Protein AF-A0A9E3DIM3-F1 (afdb_monomer)

Structure (mmCIF, N/CA/C/O backbone):
data_AF-A0A9E3DIM3-F1
#
_entry.id   AF-A0A9E3DIM3-F1
#
loop_
_atom_site.group_PDB
_atom_site.id
_atom_site.type_symbol
_atom_site.label_atom_id
_atom_site.label_alt_id
_atom_site.label_comp_id
_atom_site.label_asym_id
_atom_site.label_entity_id
_atom_site.label_seq_id
_atom_site.pdbx_PDB_ins_code
_atom_site.Cartn_x
_atom_site.Cartn_y
_atom_site.Cartn_z
_atom_site.occupancy
_atom_site.B_iso_or_equiv
_atom_site.auth_seq_id
_atom_site.auth_comp_id
_atom_site.auth_asym_id
_atom_site.auth_atom_id
_atom_site.pdbx_PDB_model_num
ATOM 1 N N . VAL A 1 1 ? 17.515 5.237 -19.090 1.00 56.34 1 VAL A N 1
ATOM 2 C CA . VAL A 1 1 ? 17.953 4.607 -17.820 1.00 56.34 1 VAL A CA 1
ATOM 3 C C . VAL A 1 1 ? 17.559 5.513 -16.661 1.00 56.34 1 VAL A C 1
ATOM 5 O O . VAL A 1 1 ? 17.771 6.714 -16.795 1.00 56.34 1 VAL A O 1
ATOM 8 N N . PRO A 1 2 ? 16.917 5.011 -15.590 1.00 74.69 2 PRO A N 1
ATOM 9 C CA . PRO A 1 2 ? 16.616 5.837 -14.421 1.00 74.69 2 PRO A CA 1
ATOM 10 C C . PRO A 1 2 ? 17.929 6.310 -13.786 1.00 74.69 2 PRO A C 1
ATOM 12 O O . PRO A 1 2 ? 18.862 5.522 -13.638 1.00 74.69 2 PRO A O 1
ATOM 15 N N . SER A 1 3 ? 18.031 7.599 -13.455 1.00 93.44 3 SER A N 1
ATOM 16 C CA . SER A 1 3 ? 19.234 8.131 -12.813 1.00 93.44 3 SER A CA 1
ATOM 17 C C . SER A 1 3 ? 19.261 7.753 -11.333 1.00 93.44 3 SER A C 1
ATOM 19 O O . SER A 1 3 ? 18.218 7.658 -10.683 1.00 93.44 3 SER A O 1
ATOM 21 N N . VAL A 1 4 ? 20.464 7.575 -10.779 1.00 93.06 4 VAL A N 1
ATOM 22 C CA . VAL A 1 4 ? 20.653 7.324 -9.339 1.00 93.06 4 VAL A CA 1
ATOM 23 C C . VAL A 1 4 ? 19.988 8.426 -8.513 1.00 93.06 4 VAL A C 1
ATOM 25 O O . VAL A 1 4 ? 19.301 8.129 -7.542 1.00 93.06 4 VAL A O 1
ATOM 28 N N . ALA A 1 5 ? 20.105 9.683 -8.952 1.00 94.38 5 ALA A N 1
ATOM 29 C CA . ALA A 1 5 ? 19.440 10.816 -8.318 1.00 94.38 5 ALA A CA 1
ATOM 30 C C . ALA A 1 5 ? 17.911 10.645 -8.276 1.00 94.38 5 ALA A C 1
ATOM 32 O O . ALA A 1 5 ? 17.319 10.792 -7.212 1.00 94.38 5 ALA A O 1
ATOM 33 N N . ALA A 1 6 ? 17.274 10.260 -9.390 1.00 93.88 6 ALA A N 1
ATOM 34 C CA . ALA A 1 6 ? 15.828 10.038 -9.426 1.00 93.88 6 ALA A CA 1
ATOM 35 C C . ALA A 1 6 ? 15.394 8.901 -8.487 1.00 93.88 6 ALA A C 1
ATOM 37 O O . ALA A 1 6 ? 14.412 9.045 -7.758 1.00 93.88 6 ALA A O 1
ATOM 38 N N . LEU A 1 7 ? 16.146 7.795 -8.456 1.00 92.75 7 LEU A N 1
ATOM 39 C CA . LEU A 1 7 ? 15.882 6.690 -7.531 1.00 92.75 7 LEU A CA 1
ATOM 40 C C . LEU A 1 7 ? 16.015 7.142 -6.074 1.00 92.75 7 LEU A C 1
ATOM 42 O O . LEU A 1 7 ? 15.131 6.858 -5.270 1.00 92.75 7 LEU A O 1
ATOM 46 N N . MET A 1 8 ? 17.072 7.883 -5.734 1.00 95.75 8 MET A N 1
ATOM 47 C CA . MET A 1 8 ? 17.262 8.421 -4.385 1.00 95.75 8 MET A CA 1
ATOM 48 C C . MET A 1 8 ? 16.114 9.345 -3.983 1.00 95.75 8 MET A C 1
ATOM 50 O O . MET A 1 8 ? 15.566 9.180 -2.896 1.00 95.75 8 MET A O 1
ATOM 54 N N . THR A 1 9 ? 15.698 10.262 -4.858 1.00 96.44 9 THR A N 1
ATOM 55 C CA . THR A 1 9 ? 14.568 11.160 -4.590 1.00 96.44 9 THR A CA 1
ATOM 56 C C . THR A 1 9 ? 13.287 10.380 -4.307 1.00 96.44 9 THR A C 1
ATOM 58 O O . THR A 1 9 ? 12.625 10.645 -3.305 1.00 96.44 9 THR A O 1
ATOM 61 N N . ILE A 1 10 ? 12.956 9.388 -5.139 1.00 94.75 10 ILE A N 1
ATOM 62 C CA . ILE A 1 10 ? 11.752 8.565 -4.953 1.00 94.75 10 ILE A CA 1
ATOM 63 C C . ILE A 1 10 ? 11.839 7.755 -3.656 1.00 94.75 10 ILE A C 1
ATOM 65 O O . ILE A 1 10 ? 10.869 7.701 -2.902 1.00 94.75 10 ILE A O 1
ATOM 69 N N . GLN A 1 11 ? 12.993 7.153 -3.362 1.00 95.00 11 GLN A N 1
ATOM 70 C CA . GLN A 1 11 ? 13.185 6.344 -2.156 1.00 95.00 11 GLN A CA 1
ATOM 71 C C . GLN A 1 11 ? 13.089 7.188 -0.882 1.00 95.00 11 GLN A C 1
ATOM 73 O O . GLN A 1 11 ? 12.437 6.774 0.077 1.00 95.00 11 GLN A O 1
ATOM 78 N N . VAL A 1 12 ? 13.688 8.382 -0.879 1.00 97.19 12 VAL A N 1
ATOM 79 C CA . VAL A 1 12 ? 13.579 9.333 0.235 1.00 97.19 12 VAL A CA 1
ATOM 80 C C . VAL A 1 12 ? 12.135 9.782 0.403 1.00 97.19 12 VAL A C 1
ATOM 82 O O . VAL A 1 12 ? 11.619 9.726 1.515 1.00 97.19 12 VAL A O 1
ATOM 85 N N . LEU A 1 13 ? 11.460 10.170 -0.681 1.00 97.38 13 LEU A N 1
ATOM 86 C CA . LEU A 1 13 ? 10.061 10.587 -0.632 1.00 97.38 13 LEU A CA 1
ATOM 87 C C . LEU A 1 13 ? 9.175 9.478 -0.060 1.00 97.38 13 LEU A C 1
ATOM 89 O O . LEU A 1 13 ? 8.455 9.713 0.907 1.00 97.38 13 LEU A O 1
ATOM 93 N N . ARG A 1 14 ? 9.286 8.258 -0.596 1.00 94.00 14 ARG A N 1
ATOM 94 C CA . ARG A 1 14 ? 8.533 7.090 -0.125 1.00 94.00 14 ARG A CA 1
ATOM 95 C C . ARG A 1 14 ? 8.765 6.848 1.361 1.00 94.00 14 ARG A C 1
ATOM 97 O O . ARG A 1 14 ? 7.814 6.689 2.119 1.00 94.00 14 ARG A O 1
ATOM 104 N N . ARG A 1 15 ? 10.029 6.847 1.785 1.00 95.38 15 ARG A N 1
ATOM 105 C CA . ARG A 1 15 ? 10.391 6.596 3.180 1.00 95.38 15 ARG A CA 1
ATOM 106 C C . ARG A 1 15 ? 9.845 7.685 4.101 1.00 95.38 15 ARG A C 1
ATOM 108 O O . ARG A 1 15 ? 9.302 7.365 5.153 1.00 95.38 15 ARG A O 1
ATOM 115 N N . SER A 1 16 ? 9.943 8.946 3.696 1.00 97.38 16 SER A N 1
ATOM 116 C CA . SER A 1 16 ? 9.369 10.074 4.428 1.00 97.38 16 SER A CA 1
ATOM 117 C C . SER A 1 16 ? 7.847 9.962 4.537 1.00 97.38 16 SER A C 1
ATOM 119 O O . SER A 1 16 ? 7.318 10.118 5.634 1.00 97.38 16 SER A O 1
ATOM 121 N N . SER A 1 17 ? 7.143 9.615 3.455 1.00 96.44 17 SER A N 1
ATOM 122 C CA . SER A 1 17 ? 5.692 9.382 3.470 1.00 96.44 17 SER A CA 1
ATOM 123 C C . SER A 1 17 ? 5.292 8.226 4.391 1.00 96.44 17 SER A C 1
ATOM 125 O O . SER A 1 17 ? 4.315 8.349 5.132 1.00 96.44 17 SER A O 1
ATOM 127 N N . ASP A 1 18 ? 6.059 7.132 4.414 1.00 93.94 18 ASP A N 1
ATOM 128 C CA . ASP A 1 18 ? 5.798 6.007 5.319 1.00 93.94 18 ASP A CA 1
ATOM 129 C C . ASP A 1 18 ? 5.814 6.455 6.786 1.00 93.94 18 ASP A C 1
ATOM 131 O O . ASP A 1 18 ? 4.928 6.098 7.567 1.00 93.94 18 ASP A O 1
ATOM 135 N N . TYR A 1 19 ? 6.820 7.243 7.169 1.00 95.00 19 TYR A N 1
ATOM 136 C CA . TYR A 1 19 ? 6.961 7.714 8.544 1.00 95.00 19 TYR A CA 1
ATOM 137 C C . TYR A 1 19 ? 5.972 8.822 8.902 1.00 95.00 19 TYR A C 1
ATOM 139 O O . TYR A 1 19 ? 5.386 8.771 9.981 1.00 95.00 19 TYR A O 1
ATOM 147 N N . ALA A 1 20 ? 5.787 9.799 8.015 1.00 96.44 20 ALA A N 1
ATOM 148 C CA . ALA A 1 20 ? 4.977 10.981 8.285 1.00 96.44 20 ALA A CA 1
ATOM 149 C C . ALA A 1 20 ? 3.469 10.724 8.152 1.00 96.44 20 ALA A C 1
ATOM 151 O O . ALA A 1 20 ? 2.683 11.413 8.793 1.00 96.44 20 ALA A O 1
ATOM 152 N N . ILE A 1 21 ? 3.059 9.753 7.326 1.00 95.50 21 ILE A N 1
ATOM 153 C CA . ILE A 1 21 ? 1.648 9.538 6.974 1.00 95.50 21 ILE A CA 1
ATOM 154 C C . ILE A 1 21 ? 1.213 8.106 7.284 1.00 95.50 21 ILE A C 1
ATOM 156 O O . ILE A 1 21 ? 0.272 7.902 8.052 1.00 95.50 21 ILE A O 1
ATOM 160 N N . ALA A 1 22 ? 1.876 7.097 6.710 1.00 93.44 22 ALA A N 1
ATOM 161 C CA . ALA A 1 22 ? 1.361 5.726 6.761 1.00 93.44 22 ALA A CA 1
ATOM 162 C C . ALA A 1 22 ? 1.334 5.161 8.190 1.00 93.44 22 ALA A C 1
ATOM 164 O O . ALA A 1 22 ? 0.349 4.545 8.606 1.00 93.44 22 ALA A O 1
ATOM 165 N N . ARG A 1 23 ? 2.397 5.397 8.968 1.00 93.62 23 ARG A N 1
ATOM 166 C CA . ARG A 1 23 ? 2.477 4.970 10.373 1.00 93.62 23 ARG A CA 1
ATOM 167 C C . ARG A 1 23 ? 1.382 5.576 11.261 1.00 93.62 23 ARG A C 1
ATOM 169 O O . ARG A 1 23 ? 0.635 4.773 11.823 1.00 93.62 23 ARG A O 1
ATOM 176 N N . PRO A 1 24 ? 1.232 6.911 11.375 1.00 95.31 24 PRO A N 1
ATOM 177 C CA . PRO A 1 24 ? 0.192 7.495 12.222 1.00 95.31 24 PRO A CA 1
ATOM 178 C C . PRO A 1 24 ? -1.218 7.133 11.742 1.00 95.31 24 PRO A C 1
ATOM 180 O O . PRO A 1 24 ? -2.070 6.784 12.553 1.00 95.31 24 PRO A O 1
ATOM 183 N N . THR A 1 25 ? -1.456 7.098 10.426 1.00 95.31 25 THR A N 1
ATOM 184 C CA . THR A 1 25 ? -2.762 6.689 9.876 1.00 95.31 25 THR A CA 1
ATOM 185 C C . THR A 1 25 ? -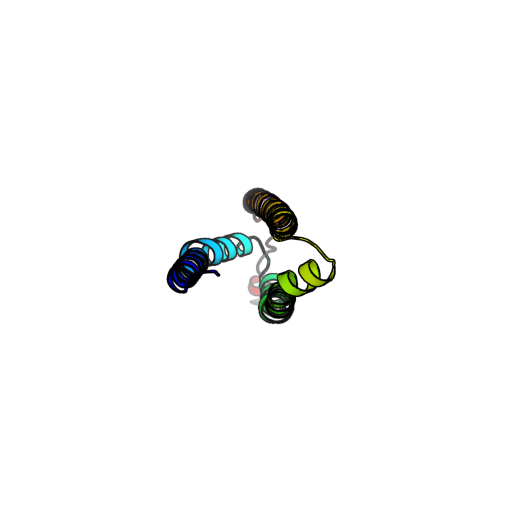3.131 5.274 10.316 1.00 95.31 25 THR A C 1
ATOM 187 O O . THR A 1 25 ? -4.259 5.018 10.727 1.00 95.31 25 THR A O 1
ATOM 190 N N . ARG A 1 26 ? -2.175 4.340 10.297 1.00 94.19 26 ARG A N 1
ATOM 191 C CA . ARG A 1 26 ? -2.410 2.967 10.757 1.00 94.19 26 ARG A CA 1
ATOM 192 C C . ARG A 1 26 ? -2.736 2.897 12.249 1.00 94.19 26 ARG A C 1
ATOM 194 O O . ARG A 1 26 ? -3.555 2.075 12.649 1.00 94.19 26 ARG A O 1
ATOM 201 N N . GLU A 1 27 ? -2.102 3.726 13.073 1.00 94.62 27 GLU A N 1
ATOM 202 C CA . GLU A 1 27 ? -2.416 3.795 14.504 1.00 94.62 27 GLU A CA 1
ATOM 203 C C . GLU A 1 27 ? -3.857 4.256 14.733 1.00 94.62 27 GLU A C 1
ATOM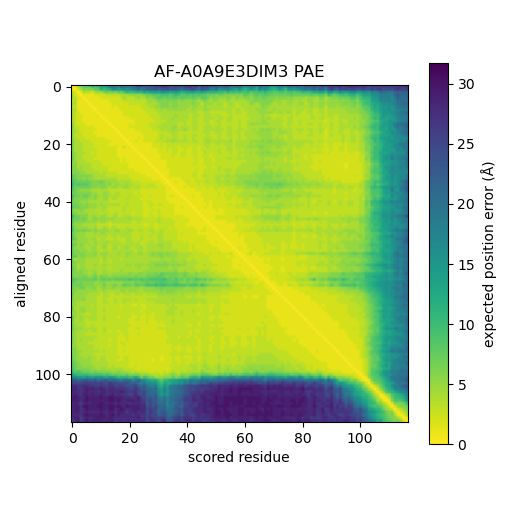 205 O O . GLU A 1 27 ? -4.569 3.621 15.512 1.00 94.62 27 GLU A O 1
ATOM 210 N N . VAL A 1 28 ? -4.307 5.267 13.981 1.00 95.25 28 VAL A N 1
ATOM 211 C CA . VAL A 1 28 ? -5.698 5.744 13.988 1.00 95.25 28 VAL A CA 1
ATOM 212 C C . VAL A 1 28 ? -6.660 4.647 13.530 1.00 95.25 28 VAL A C 1
ATOM 214 O O . VAL A 1 28 ? -7.620 4.348 14.238 1.00 95.25 28 VAL A O 1
ATOM 217 N N . LEU A 1 29 ? -6.373 3.974 12.413 1.00 93.88 29 LEU A N 1
ATOM 218 C CA . LEU A 1 29 ? -7.205 2.881 11.892 1.00 93.88 29 LEU A CA 1
ATOM 219 C C . LEU A 1 29 ? -7.401 1.744 12.895 1.00 93.88 29 LEU A C 1
ATOM 221 O O . LEU A 1 29 ? -8.463 1.128 12.939 1.00 93.88 29 LEU A O 1
ATOM 225 N N . TYR A 1 30 ? -6.398 1.477 13.727 1.00 93.56 30 TYR A N 1
ATOM 226 C CA . TYR A 1 30 ? -6.496 0.429 14.727 1.00 93.56 30 TYR A CA 1
ATOM 227 C C . TYR A 1 30 ? -7.282 0.820 15.976 1.00 93.56 30 TYR A C 1
ATOM 229 O O . TYR A 1 30 ? -7.657 -0.084 16.722 1.00 93.56 30 TYR A O 1
ATOM 237 N N . THR A 1 31 ? -7.553 2.104 16.233 1.00 93.88 31 THR A N 1
ATOM 238 C CA . THR A 1 31 ? -8.259 2.557 17.453 1.00 93.88 31 THR A CA 1
ATOM 239 C C . THR A 1 31 ? -9.625 1.898 17.639 1.00 93.88 31 THR A C 1
ATOM 241 O O . THR A 1 31 ? -9.974 1.550 18.763 1.00 93.88 31 THR A O 1
ATOM 244 N N . VAL A 1 32 ? -10.337 1.648 16.540 1.00 92.50 32 VAL A N 1
ATOM 245 C CA . VAL A 1 32 ? -11.665 1.014 16.506 1.00 92.50 32 VAL A CA 1
ATOM 246 C C . VAL A 1 32 ? -11.616 -0.517 16.411 1.00 92.50 32 VAL A C 1
ATOM 248 O O . VAL A 1 32 ? -12.653 -1.161 16.293 1.00 92.50 32 VAL A O 1
ATOM 251 N N . VAL A 1 33 ? -10.421 -1.116 16.433 1.00 92.12 33 VAL A N 1
ATOM 252 C CA . VAL A 1 33 ? -10.219 -2.567 16.317 1.00 92.12 33 VAL A CA 1
ATOM 253 C C . VAL A 1 33 ? -9.931 -3.163 17.700 1.00 92.12 33 VAL A C 1
ATOM 255 O O . VAL A 1 33 ? -9.023 -2.667 18.386 1.00 92.12 33 VAL A O 1
ATOM 258 N N . PRO A 1 34 ? -10.630 -4.243 18.108 1.00 92.06 34 PRO A N 1
ATOM 259 C CA . PRO A 1 34 ? -10.342 -4.960 19.346 1.00 92.06 34 PRO A CA 1
ATOM 260 C C . PRO A 1 34 ? -8.871 -5.377 19.458 1.00 92.06 34 PRO A C 1
ATOM 262 O O . PRO A 1 34 ? -8.190 -5.644 18.466 1.00 92.06 34 PRO A O 1
ATOM 265 N N . ARG A 1 35 ? -8.360 -5.449 20.692 1.00 90.81 35 ARG A N 1
ATOM 266 C CA . ARG A 1 35 ? -6.936 -5.722 20.949 1.00 90.81 35 ARG A CA 1
ATOM 267 C C . ARG A 1 35 ? -6.463 -7.041 20.339 1.00 90.81 35 ARG A C 1
ATOM 269 O O . ARG A 1 35 ? -5.416 -7.058 19.700 1.00 90.81 35 ARG A O 1
ATOM 276 N N . GLU A 1 36 ? -7.222 -8.117 20.526 1.00 92.38 36 GLU A N 1
ATOM 277 C CA . GLU A 1 36 ? -6.873 -9.444 20.010 1.00 92.38 36 GLU A CA 1
ATOM 278 C C . GLU A 1 36 ? -6.736 -9.440 18.481 1.00 92.38 36 GLU A C 1
ATOM 280 O O . GLU A 1 36 ? -5.705 -9.854 17.944 1.00 92.38 36 GLU A O 1
ATOM 285 N N . ASP A 1 37 ? -7.728 -8.882 17.787 1.00 94.00 37 ASP A N 1
ATOM 286 C CA . ASP A 1 37 ? -7.734 -8.795 16.326 1.00 94.00 37 ASP A CA 1
ATOM 287 C C . ASP A 1 37 ? -6.603 -7.911 15.809 1.00 94.00 37 ASP A C 1
ATOM 289 O O . ASP A 1 37 ? -5.940 -8.256 14.830 1.00 94.00 37 ASP A O 1
ATOM 293 N N . ARG A 1 38 ? -6.299 -6.811 16.509 1.00 92.38 38 ARG A N 1
ATOM 294 C CA . ARG A 1 38 ? -5.152 -5.954 16.190 1.00 92.38 38 ARG A CA 1
ATOM 295 C C . ARG A 1 38 ? -3.834 -6.731 16.247 1.00 92.38 38 ARG A C 1
ATOM 297 O O . ARG A 1 38 ? -2.991 -6.544 15.368 1.00 92.38 38 ARG A O 1
ATOM 304 N N . TYR A 1 39 ? -3.629 -7.581 17.255 1.00 93.12 39 TYR A N 1
ATOM 305 C CA . TYR A 1 39 ? -2.400 -8.374 17.373 1.00 93.12 39 TYR A CA 1
ATOM 306 C C . TYR A 1 39 ? -2.274 -9.404 16.248 1.00 93.12 39 TYR A C 1
ATOM 308 O O . TYR A 1 39 ? -1.215 -9.486 15.616 1.00 93.12 39 TYR A O 1
ATOM 316 N N . LYS A 1 40 ? -3.361 -10.124 15.943 1.00 93.69 40 LYS A N 1
ATOM 317 C CA . LYS A 1 40 ? -3.409 -11.091 14.834 1.00 93.69 40 LYS A CA 1
ATOM 318 C C . LYS A 1 40 ? -3.156 -10.408 13.490 1.00 93.69 40 LYS A C 1
ATOM 320 O O . LYS A 1 40 ? -2.281 -10.834 12.737 1.00 93.69 40 LYS A O 1
ATOM 325 N N . ALA A 1 41 ? -3.858 -9.306 13.227 1.00 94.25 41 ALA A N 1
ATOM 326 C CA . ALA A 1 41 ? -3.710 -8.530 12.001 1.00 94.25 41 ALA A CA 1
ATOM 327 C C . ALA A 1 41 ? -2.282 -8.002 11.843 1.00 94.25 41 ALA A C 1
ATOM 329 O O . ALA A 1 41 ? -1.690 -8.145 10.776 1.00 94.25 41 ALA A O 1
ATOM 330 N N . LYS A 1 42 ? -1.691 -7.442 12.906 1.00 91.06 42 LYS A N 1
ATOM 331 C CA . LYS A 1 42 ? -0.321 -6.922 12.853 1.00 91.06 42 LYS A CA 1
ATOM 332 C C . LYS A 1 42 ? 0.690 -8.014 12.515 1.00 91.06 42 LYS A C 1
ATOM 334 O O . LYS A 1 42 ? 1.509 -7.795 11.629 1.00 91.06 42 LYS A O 1
ATOM 339 N N . SER A 1 43 ? 0.625 -9.165 13.186 1.00 93.94 43 SER A N 1
ATOM 340 C CA . SER A 1 43 ? 1.536 -10.286 12.921 1.00 93.94 43 SER A CA 1
ATOM 341 C C . SER A 1 43 ? 1.395 -10.803 11.485 1.00 93.94 43 SER A C 1
ATOM 343 O O . SER A 1 43 ? 2.396 -10.974 10.784 1.00 93.94 43 SER A O 1
ATOM 345 N N . PHE A 1 44 ? 0.155 -10.965 11.014 1.00 96.12 44 PHE A N 1
ATOM 346 C CA . PHE A 1 44 ? -0.120 -11.403 9.650 1.00 96.12 44 PHE A CA 1
ATOM 347 C C . PHE A 1 44 ? 0.383 -10.403 8.602 1.00 96.12 44 PHE A C 1
ATOM 349 O O . PHE A 1 44 ? 1.021 -10.799 7.626 1.00 96.12 44 PHE A O 1
ATOM 356 N N . ILE A 1 45 ? 0.152 -9.106 8.814 1.00 94.62 45 ILE A N 1
ATOM 357 C CA . ILE A 1 45 ? 0.611 -8.061 7.896 1.00 94.62 45 ILE A CA 1
ATOM 358 C C . ILE A 1 45 ? 2.140 -8.032 7.831 1.00 94.62 45 ILE A C 1
ATOM 360 O O . ILE A 1 45 ? 2.693 -8.033 6.733 1.00 94.62 45 ILE A O 1
ATOM 364 N N . ASP A 1 46 ? 2.810 -8.040 8.986 1.00 92.62 46 ASP A N 1
ATOM 365 C CA . ASP A 1 46 ? 4.272 -7.954 9.091 1.00 92.62 46 ASP A CA 1
ATOM 366 C C . ASP A 1 46 ? 4.978 -9.097 8.353 1.00 92.62 46 ASP A C 1
ATOM 368 O O . ASP A 1 46 ? 5.970 -8.884 7.660 1.00 92.62 46 ASP A O 1
ATOM 372 N N . THR A 1 47 ? 4.423 -10.308 8.443 1.00 94.31 47 THR A N 1
ATOM 373 C CA . THR A 1 47 ? 5.067 -11.497 7.875 1.00 94.31 47 THR A CA 1
ATOM 374 C C . THR A 1 47 ? 4.546 -11.847 6.491 1.00 94.31 47 THR A C 1
ATOM 376 O O . THR A 1 47 ? 5.338 -12.009 5.570 1.00 94.31 47 THR A O 1
ATOM 379 N N . ALA A 1 48 ? 3.234 -12.008 6.321 1.00 96.25 48 ALA A N 1
ATOM 380 C CA . ALA A 1 48 ? 2.675 -12.504 5.068 1.00 96.25 48 ALA A CA 1
ATOM 381 C C . ALA A 1 48 ? 2.527 -11.375 4.048 1.00 96.25 48 ALA A C 1
ATOM 383 O O . ALA A 1 48 ? 3.034 -11.480 2.934 1.00 96.25 48 ALA A O 1
ATOM 384 N N . ILE A 1 49 ? 1.865 -10.280 4.431 1.00 96.12 49 ILE A N 1
ATOM 385 C CA . ILE A 1 49 ? 1.522 -9.214 3.483 1.00 96.12 49 ILE A CA 1
ATOM 386 C C . ILE A 1 49 ? 2.763 -8.464 3.013 1.00 96.12 49 ILE A C 1
ATOM 388 O O . ILE A 1 49 ? 2.942 -8.323 1.806 1.00 96.12 49 ILE A O 1
ATOM 392 N N . TYR A 1 50 ? 3.638 -8.022 3.921 1.00 93.25 50 TYR A N 1
ATOM 393 C CA . TYR A 1 50 ? 4.860 -7.328 3.505 1.00 93.25 50 TYR A CA 1
ATOM 394 C C . TYR A 1 50 ? 5.774 -8.234 2.682 1.00 93.25 50 TYR A C 1
ATOM 396 O O . TYR A 1 50 ? 6.276 -7.809 1.647 1.00 93.25 50 TYR A O 1
ATOM 404 N N . ARG A 1 51 ? 5.936 -9.505 3.066 1.00 93.06 51 ARG A N 1
ATOM 405 C CA . ARG A 1 51 ? 6.849 -10.409 2.358 1.00 93.06 51 ARG A CA 1
ATOM 406 C C . ARG A 1 51 ? 6.350 -10.802 0.974 1.00 93.06 51 ARG A C 1
ATOM 408 O O . ARG A 1 51 ? 7.121 -10.770 0.018 1.00 93.06 51 ARG A O 1
ATOM 415 N N . LEU A 1 52 ? 5.071 -11.154 0.851 1.00 96.44 52 LEU A N 1
ATOM 416 C CA . LEU A 1 52 ? 4.472 -11.453 -0.450 1.00 96.44 52 LEU A CA 1
ATOM 417 C C . LEU A 1 52 ? 4.389 -10.189 -1.310 1.00 96.44 52 LEU A C 1
ATOM 419 O O . LEU A 1 52 ? 4.678 -10.245 -2.502 1.00 96.44 52 LEU A O 1
ATOM 423 N N . GLY A 1 53 ? 4.053 -9.050 -0.703 1.00 94.19 53 GLY A N 1
ATOM 424 C CA . GLY A 1 53 ? 3.994 -7.756 -1.374 1.00 94.19 53 GLY A CA 1
ATOM 425 C C . GLY A 1 53 ? 5.341 -7.330 -1.953 1.00 94.19 53 GLY A C 1
ATOM 426 O O . GLY A 1 53 ? 5.398 -6.956 -3.123 1.00 94.19 53 GLY A O 1
ATOM 427 N N . ASP A 1 54 ? 6.425 -7.447 -1.185 1.00 93.50 54 ASP A N 1
ATOM 428 C CA . ASP A 1 54 ? 7.775 -7.121 -1.656 1.00 93.50 54 ASP A CA 1
ATOM 429 C C . ASP A 1 54 ? 8.202 -8.040 -2.804 1.00 93.50 54 ASP A C 1
ATOM 431 O O . ASP A 1 54 ? 8.751 -7.566 -3.800 1.00 93.50 54 ASP A O 1
ATOM 435 N N . GLN A 1 55 ? 7.894 -9.338 -2.719 1.00 96.25 55 GLN A N 1
ATOM 436 C CA . GLN A 1 55 ? 8.242 -10.287 -3.773 1.00 96.25 55 GLN A CA 1
ATOM 437 C C . GLN A 1 55 ? 7.456 -10.034 -5.067 1.00 96.25 55 GLN A C 1
ATOM 439 O O . GLN A 1 55 ? 8.049 -9.981 -6.147 1.00 96.25 55 GLN A O 1
ATOM 444 N N . ILE A 1 56 ? 6.136 -9.839 -4.964 1.00 95.56 56 ILE A N 1
ATOM 445 C CA . ILE A 1 56 ? 5.271 -9.507 -6.105 1.00 95.56 56 ILE A CA 1
ATOM 446 C C . ILE A 1 56 ? 5.702 -8.170 -6.710 1.00 95.56 56 ILE A C 1
ATOM 448 O O . ILE A 1 56 ? 5.830 -8.056 -7.928 1.00 95.56 56 ILE A O 1
ATOM 452 N N . GLY A 1 57 ? 5.981 -7.169 -5.874 1.00 93.50 57 GLY A N 1
ATOM 453 C CA . GLY A 1 57 ? 6.473 -5.864 -6.304 1.00 93.50 57 GLY A CA 1
ATOM 454 C C . GLY A 1 57 ? 7.794 -5.966 -7.064 1.00 93.50 57 GLY A C 1
ATOM 455 O O . GLY A 1 57 ? 7.899 -5.427 -8.165 1.00 93.50 57 GLY A O 1
ATOM 456 N N . ALA A 1 58 ? 8.768 -6.712 -6.540 1.00 93.50 58 ALA A N 1
ATOM 457 C CA . ALA A 1 58 ? 10.068 -6.913 -7.183 1.00 93.50 58 ALA A CA 1
ATOM 458 C C . ALA A 1 58 ? 9.960 -7.607 -8.552 1.00 93.50 58 ALA A C 1
ATOM 460 O O . ALA A 1 58 ? 10.739 -7.306 -9.457 1.00 93.50 58 ALA A O 1
ATOM 461 N N . TRP A 1 59 ? 8.991 -8.509 -8.726 1.00 95.88 59 TRP A N 1
ATOM 462 C CA . TRP A 1 59 ? 8.782 -9.228 -9.987 1.00 95.88 59 TRP A CA 1
ATOM 463 C C . TRP A 1 59 ? 7.812 -8.553 -10.949 1.00 95.88 59 TRP A C 1
ATOM 465 O O . TRP A 1 59 ? 7.816 -8.879 -12.132 1.00 95.88 59 TRP A O 1
ATOM 475 N N . SER A 1 60 ? 7.005 -7.605 -10.480 1.00 95.06 60 SER A N 1
ATOM 476 C CA . SER A 1 60 ? 5.914 -7.022 -11.265 1.00 95.0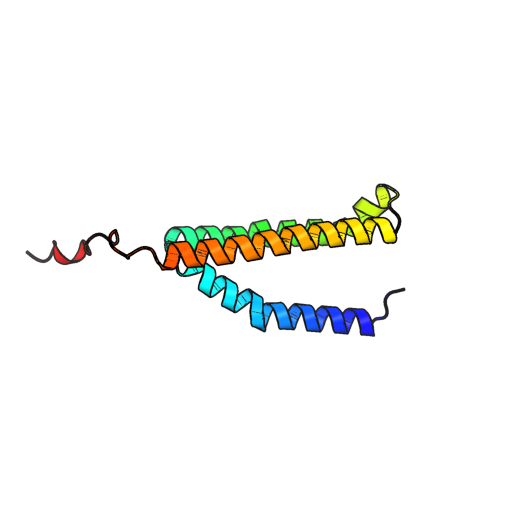6 60 SER A CA 1
ATOM 477 C C . SER A 1 60 ? 6.367 -6.454 -12.614 1.00 95.06 60 SER A C 1
ATOM 479 O O . SER A 1 60 ? 5.759 -6.761 -13.637 1.00 95.06 60 SER A O 1
ATOM 481 N N . PHE A 1 61 ? 7.470 -5.700 -12.659 1.00 92.94 61 PHE A N 1
ATOM 482 C CA . PHE A 1 61 ? 7.988 -5.161 -13.921 1.00 92.94 61 PHE A CA 1
ATOM 483 C C . PHE A 1 61 ? 8.453 -6.263 -14.885 1.00 92.94 61 PHE A C 1
ATOM 485 O O . PHE A 1 61 ? 8.129 -6.210 -16.070 1.00 92.94 61 PHE A O 1
ATOM 492 N N . ALA A 1 62 ? 9.187 -7.261 -14.383 1.00 94.44 62 ALA A N 1
ATOM 493 C CA . ALA A 1 62 ? 9.688 -8.371 -15.191 1.00 94.44 62 ALA A CA 1
ATOM 494 C C . ALA A 1 62 ? 8.533 -9.220 -15.743 1.00 94.44 62 ALA A C 1
ATOM 496 O O . ALA A 1 62 ? 8.452 -9.418 -16.948 1.00 94.44 62 ALA A O 1
ATOM 497 N N . LEU A 1 63 ? 7.578 -9.608 -14.891 1.00 95.12 63 LEU A N 1
ATOM 498 C CA . LEU A 1 63 ? 6.399 -10.386 -15.283 1.00 95.12 63 LEU A CA 1
ATOM 499 C C . LEU A 1 63 ? 5.565 -9.675 -16.352 1.00 95.12 63 LEU A C 1
ATOM 501 O O . LEU A 1 63 ? 5.164 -10.287 -17.336 1.00 95.12 63 LEU A O 1
ATOM 505 N N . LEU A 1 64 ? 5.310 -8.374 -16.187 1.00 95.81 64 LEU A N 1
ATOM 506 C CA . LEU A 1 64 ? 4.558 -7.612 -17.185 1.00 95.81 64 LEU A CA 1
ATOM 507 C C . LEU A 1 64 ? 5.354 -7.449 -18.490 1.00 95.81 64 LEU A C 1
ATOM 509 O O . LEU A 1 64 ? 4.773 -7.502 -19.574 1.00 95.81 64 LEU A O 1
ATOM 513 N N . SER A 1 65 ? 6.676 -7.303 -18.402 1.00 94.94 65 SER A N 1
ATOM 514 C CA . SER A 1 65 ? 7.546 -7.249 -19.583 1.00 94.94 65 SER A CA 1
ATOM 515 C C . SER A 1 65 ? 7.562 -8.582 -20.344 1.00 94.94 65 SER A C 1
ATOM 517 O O . SER A 1 65 ? 7.503 -8.571 -21.573 1.00 94.94 65 SER A O 1
ATOM 519 N N . ASP A 1 66 ? 7.550 -9.721 -19.643 1.00 96.00 66 ASP A N 1
ATOM 520 C CA . ASP A 1 66 ? 7.469 -11.066 -20.239 1.00 96.00 66 ASP A CA 1
ATOM 521 C C . ASP A 1 66 ? 6.140 -11.298 -20.974 1.00 96.00 66 ASP A C 1
ATOM 523 O O . ASP A 1 66 ? 6.097 -11.971 -22.006 1.00 96.00 66 ASP A O 1
ATOM 527 N N . LEU A 1 67 ? 5.062 -10.649 -20.520 1.00 95.62 67 LEU A N 1
ATOM 528 C CA . LEU A 1 67 ? 3.782 -10.577 -21.237 1.00 95.62 67 LEU A CA 1
ATOM 529 C C . LEU A 1 67 ? 3.817 -9.641 -22.463 1.00 95.62 67 LEU A C 1
ATOM 531 O O . LEU A 1 67 ? 2.778 -9.369 -23.064 1.00 95.62 67 LEU A O 1
ATOM 535 N N . LYS A 1 68 ? 5.003 -9.160 -22.857 1.00 95.5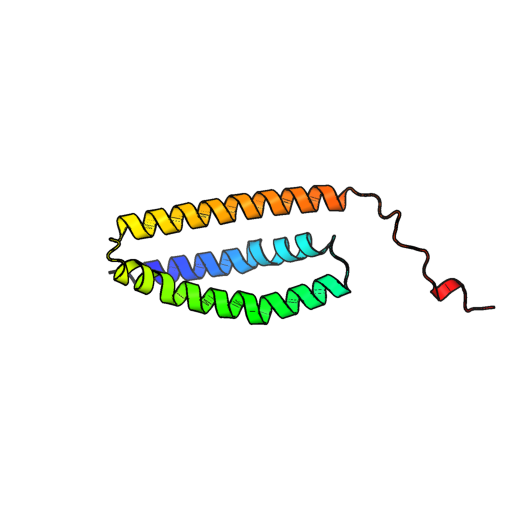0 68 LYS A N 1
ATOM 536 C CA . LYS A 1 68 ? 5.255 -8.246 -23.982 1.00 95.50 68 LYS A CA 1
ATOM 537 C C . LYS A 1 68 ? 4.580 -6.878 -23.843 1.00 95.50 68 LYS A C 1
ATOM 539 O O . LYS A 1 68 ? 4.327 -6.208 -24.846 1.00 95.50 68 LYS A O 1
ATOM 544 N N . LEU A 1 69 ? 4.306 -6.434 -22.615 1.00 96.00 69 LEU A N 1
ATOM 545 C CA . LEU A 1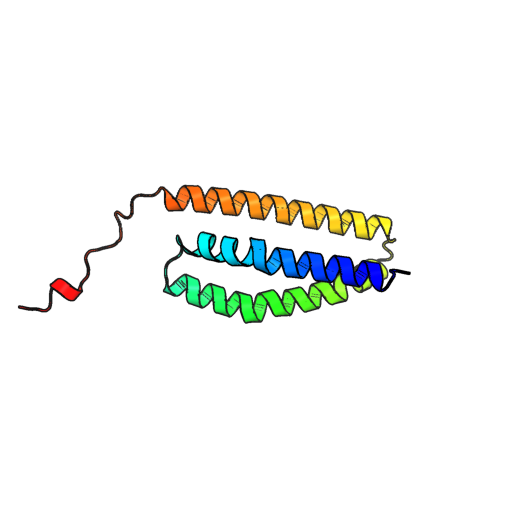 69 ? 3.824 -5.076 -22.366 1.00 96.00 69 LEU A CA 1
ATOM 546 C C . LEU A 1 69 ? 4.986 -4.084 -22.492 1.00 96.00 69 LEU A C 1
ATOM 548 O O . LEU A 1 69 ? 6.050 -4.264 -21.905 1.00 96.00 69 LEU A O 1
ATOM 552 N N . GLY A 1 70 ? 4.768 -3.010 -23.250 1.00 94.06 70 GLY A N 1
ATOM 553 C CA . GLY A 1 70 ? 5.696 -1.886 -23.308 1.00 94.06 70 GLY A CA 1
ATOM 554 C C . GLY A 1 70 ? 5.616 -1.007 -22.057 1.00 94.06 70 GLY A C 1
ATOM 555 O O . GLY A 1 70 ? 4.675 -1.088 -21.265 1.00 94.06 70 GLY A O 1
ATOM 556 N N . ALA A 1 71 ? 6.592 -0.109 -21.898 1.00 91.62 71 ALA A N 1
ATOM 557 C CA . ALA A 1 71 ? 6.682 0.778 -20.735 1.00 91.62 71 ALA A CA 1
ATOM 558 C C . ALA A 1 71 ? 5.398 1.597 -20.505 1.00 91.62 71 ALA A C 1
ATOM 560 O O . ALA A 1 71 ? 4.943 1.711 -19.370 1.00 91.62 71 ALA A O 1
ATOM 561 N N . THR A 1 72 ? 4.772 2.106 -21.572 1.00 95.62 72 THR A N 1
ATOM 562 C CA . THR A 1 72 ? 3.512 2.861 -21.486 1.00 95.62 72 THR A CA 1
ATOM 563 C C . THR A 1 72 ? 2.377 2.014 -20.914 1.00 95.62 72 THR A C 1
ATOM 565 O O . THR A 1 72 ? 1.662 2.469 -20.023 1.00 95.62 72 THR A O 1
ATOM 568 N N . GLN A 1 73 ? 2.214 0.774 -21.380 1.00 96.44 73 GLN A N 1
ATOM 569 C CA . GLN A 1 73 ? 1.171 -0.123 -20.887 1.00 96.44 73 GLN A CA 1
ATOM 570 C C . GLN A 1 73 ? 1.419 -0.508 -19.424 1.00 96.44 73 GLN A C 1
ATOM 572 O O . GLN A 1 73 ? 0.484 -0.496 -18.625 1.00 96.44 73 GLN A O 1
ATOM 577 N N . ILE A 1 74 ? 2.676 -0.768 -19.051 1.00 95.94 74 ILE A N 1
ATOM 578 C CA . ILE A 1 74 ? 3.058 -1.030 -17.656 1.00 95.94 74 ILE A CA 1
ATOM 579 C C . ILE A 1 74 ? 2.721 0.179 -16.770 1.00 95.94 74 ILE A C 1
ATOM 581 O O . ILE A 1 74 ? 2.153 0.009 -15.691 1.00 95.94 74 ILE A O 1
ATOM 585 N N . SER A 1 75 ? 2.996 1.405 -17.228 1.00 95.00 75 SER A N 1
ATOM 586 C CA . SER A 1 75 ? 2.621 2.624 -16.500 1.00 95.00 75 SER A CA 1
ATOM 587 C C . SER A 1 75 ? 1.107 2.776 -16.337 1.00 95.00 75 SER A C 1
ATOM 589 O O . SER A 1 75 ? 0.666 3.182 -15.265 1.00 95.00 75 SER A O 1
ATOM 591 N N . ILE A 1 76 ? 0.303 2.413 -17.343 1.00 97.31 76 ILE A N 1
ATOM 592 C CA . ILE A 1 76 ? -1.166 2.419 -17.230 1.00 97.31 76 ILE A CA 1
ATOM 593 C C . ILE A 1 76 ? -1.623 1.413 -16.169 1.00 97.31 76 ILE A C 1
ATOM 595 O O . ILE A 1 76 ? -2.417 1.767 -15.298 1.00 97.31 76 ILE A O 1
ATOM 599 N N . VAL A 1 77 ? -1.093 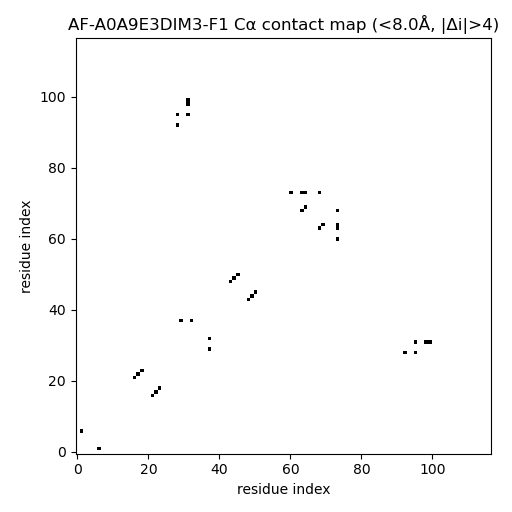0.186 -16.182 1.00 96.50 77 VAL A N 1
ATOM 600 C CA . VAL A 1 77 ? -1.413 -0.834 -15.168 1.00 96.50 77 VAL A CA 1
ATOM 601 C C . VAL A 1 77 ? -1.041 -0.346 -13.763 1.00 96.50 77 VAL A C 1
ATOM 603 O O . VAL A 1 77 ? -1.842 -0.464 -12.832 1.00 96.50 77 VAL A O 1
ATOM 606 N N . ALA A 1 78 ? 0.135 0.264 -13.602 1.00 94.88 78 ALA A N 1
ATOM 607 C CA . ALA A 1 78 ? 0.569 0.843 -12.332 1.00 94.88 78 ALA A CA 1
ATOM 608 C C . ALA A 1 78 ? -0.331 2.012 -11.879 1.00 94.88 78 ALA A C 1
ATOM 610 O O . ALA A 1 78 ? -0.661 2.116 -10.693 1.00 94.88 78 ALA A O 1
ATOM 611 N N . ALA A 1 79 ? -0.777 2.861 -12.810 1.00 97.25 79 ALA A N 1
ATOM 612 C CA . ALA A 1 79 ? -1.691 3.966 -12.527 1.00 97.25 79 ALA A CA 1
ATOM 613 C C . ALA A 1 79 ? -3.069 3.458 -12.079 1.00 97.25 79 ALA A C 1
ATOM 615 O O . ALA A 1 79 ? -3.577 3.899 -11.049 1.00 97.25 79 ALA A O 1
ATOM 616 N N . LEU A 1 80 ? -3.641 2.475 -12.782 1.00 97.56 80 LEU A N 1
ATOM 617 C CA . LEU A 1 80 ? -4.904 1.840 -12.389 1.00 97.56 80 LEU A CA 1
ATOM 618 C C . LEU A 1 80 ? -4.792 1.172 -11.016 1.00 97.56 80 LEU A C 1
ATOM 620 O O . LEU A 1 80 ? -5.660 1.352 -10.165 1.00 97.56 80 LEU A O 1
ATOM 624 N N . THR A 1 81 ? -3.686 0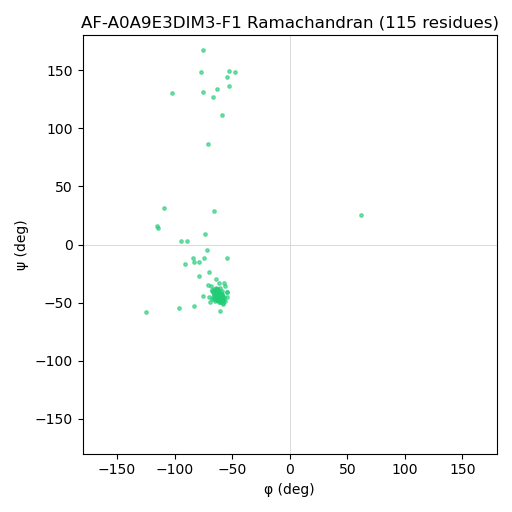.471 -10.766 1.00 96.44 81 THR A N 1
ATOM 625 C CA . THR A 1 81 ? -3.405 -0.136 -9.457 1.00 96.44 81 THR A CA 1
ATOM 626 C C . THR A 1 81 ? -3.349 0.930 -8.358 1.00 96.44 81 THR A C 1
ATOM 628 O O . THR A 1 81 ? -3.926 0.748 -7.287 1.00 96.44 81 THR A O 1
ATOM 631 N N . SER A 1 82 ? -2.721 2.078 -8.627 1.00 96.88 82 SER A N 1
ATOM 632 C CA . SER A 1 82 ? -2.673 3.212 -7.693 1.00 96.88 82 SER A CA 1
ATOM 633 C C . SER A 1 82 ? -4.061 3.796 -7.411 1.00 96.88 82 SER A C 1
ATOM 635 O O . SER A 1 82 ? -4.362 4.123 -6.265 1.00 96.88 82 SER A O 1
ATOM 637 N N . ILE A 1 83 ? -4.933 3.879 -8.421 1.00 98.25 83 ILE A N 1
ATOM 638 C CA . ILE A 1 83 ? -6.324 4.327 -8.248 1.00 98.25 83 ILE A CA 1
ATOM 639 C C . ILE A 1 83 ? -7.092 3.361 -7.339 1.00 98.25 83 ILE A C 1
ATOM 641 O O . ILE A 1 83 ? -7.789 3.810 -6.431 1.00 98.25 83 ILE A O 1
ATOM 645 N N . VAL A 1 84 ? -6.931 2.046 -7.521 1.00 98.25 84 VAL A N 1
ATOM 646 C CA . VAL A 1 84 ? -7.556 1.043 -6.641 1.00 98.25 84 VAL A CA 1
ATOM 647 C C . VAL A 1 84 ? -7.110 1.239 -5.188 1.00 98.25 84 VAL A C 1
ATOM 649 O O . VAL A 1 84 ? -7.947 1.261 -4.284 1.00 98.25 84 VAL A O 1
ATOM 652 N N . TRP A 1 85 ? -5.814 1.462 -4.952 1.00 96.44 85 TRP A N 1
ATOM 653 C CA . TRP A 1 85 ? -5.292 1.762 -3.615 1.00 96.44 85 TRP A CA 1
ATOM 654 C C . TRP A 1 85 ? -5.841 3.062 -3.029 1.00 96.44 85 TRP A C 1
ATOM 656 O O . TRP A 1 85 ? -6.172 3.099 -1.841 1.00 96.44 85 TRP A O 1
ATOM 666 N N . LEU A 1 86 ? -5.967 4.112 -3.842 1.00 97.12 86 LEU A N 1
ATOM 667 C CA . LEU A 1 86 ? -6.544 5.388 -3.427 1.00 97.12 86 LEU A CA 1
ATOM 668 C C . LEU A 1 86 ? -7.999 5.205 -2.971 1.00 97.12 86 LEU A C 1
ATOM 670 O O . LEU A 1 86 ? -8.360 5.638 -1.876 1.00 97.12 86 LEU A O 1
ATOM 674 N N . VAL A 1 87 ? -8.812 4.517 -3.777 1.00 98.25 87 VAL A N 1
ATOM 675 C CA . VAL A 1 87 ? -10.222 4.241 -3.465 1.00 98.25 87 VAL A CA 1
ATOM 676 C C . VAL A 1 87 ? -10.341 3.413 -2.187 1.00 98.25 87 VAL A C 1
ATOM 678 O O . VAL A 1 87 ? -11.126 3.765 -1.308 1.00 98.25 87 VAL A O 1
ATOM 681 N N . ASN A 1 88 ? -9.529 2.360 -2.042 1.00 97.50 88 ASN A N 1
ATOM 682 C CA . ASN A 1 88 ? -9.508 1.539 -0.832 1.00 97.50 88 ASN A CA 1
ATOM 683 C C . ASN A 1 88 ? -9.120 2.355 0.412 1.00 97.50 88 ASN A C 1
ATOM 685 O O . ASN A 1 88 ? -9.752 2.226 1.457 1.00 97.50 88 ASN A O 1
ATOM 689 N N . SER A 1 89 ? -8.116 3.228 0.296 1.00 96.12 89 SER A N 1
ATOM 690 C CA . SER A 1 89 ? -7.660 4.075 1.408 1.00 96.12 89 SER A CA 1
ATOM 691 C C . SER A 1 89 ? -8.743 5.060 1.841 1.00 96.12 89 SER A C 1
ATOM 693 O O . SER A 1 89 ? -9.002 5.219 3.034 1.00 96.12 89 SER A O 1
ATOM 695 N N . TRP A 1 90 ? -9.420 5.681 0.872 1.00 97.38 90 TRP A N 1
ATOM 696 C CA . TRP A 1 90 ? -10.534 6.583 1.143 1.00 97.38 90 TRP A CA 1
ATOM 697 C C . TRP A 1 90 ? -11.712 5.856 1.798 1.00 97.38 90 TRP A C 1
ATOM 699 O O . TRP A 1 90 ? -12.246 6.320 2.806 1.00 97.38 90 TRP A O 1
ATOM 709 N N . TRP A 1 91 ? -12.086 4.690 1.268 1.00 98.00 91 TRP A N 1
ATOM 710 C CA . TRP A 1 91 ? -13.145 3.860 1.838 1.00 98.00 91 TRP A CA 1
ATOM 711 C C . TRP A 1 91 ? -12.832 3.434 3.278 1.00 98.00 91 TRP A C 1
ATOM 713 O O . TRP A 1 91 ? -13.693 3.552 4.152 1.00 98.00 91 TRP A O 1
ATOM 723 N N . LEU A 1 92 ? -11.597 3.001 3.547 1.00 96.94 92 LEU A N 1
ATOM 724 C CA . LEU A 1 92 ? -11.169 2.570 4.875 1.00 96.94 92 LEU A CA 1
ATOM 725 C C . LEU A 1 92 ? -11.216 3.717 5.893 1.00 96.94 92 LEU A C 1
ATOM 727 O O . LEU A 1 92 ? -11.690 3.509 7.010 1.00 96.94 92 LEU A O 1
ATOM 731 N N . GLY A 1 93 ? -10.805 4.926 5.493 1.00 96.12 93 GLY A N 1
ATOM 732 C CA . GLY A 1 93 ? -10.939 6.129 6.321 1.00 96.12 93 GLY A CA 1
ATOM 733 C C . GLY A 1 93 ? -12.395 6.396 6.704 1.00 96.12 93 GLY A C 1
ATOM 734 O O . GLY A 1 93 ? -12.724 6.463 7.885 1.00 96.12 93 GLY A O 1
ATOM 735 N N . ARG A 1 94 ? -13.306 6.394 5.721 1.00 96.50 94 ARG A N 1
ATOM 736 C CA . ARG A 1 94 ? -14.747 6.573 5.986 1.00 96.50 94 ARG A CA 1
ATOM 737 C C . ARG A 1 94 ? -15.323 5.485 6.888 1.00 96.50 94 ARG A C 1
ATOM 739 O O . ARG A 1 94 ? -16.202 5.758 7.704 1.00 96.50 94 ARG A O 1
ATOM 746 N N . ARG A 1 95 ? -14.862 4.240 6.735 1.00 96.19 95 ARG A N 1
ATOM 747 C CA . ARG A 1 95 ? -15.308 3.124 7.574 1.00 96.19 95 ARG A CA 1
ATOM 748 C C . ARG A 1 95 ? -14.831 3.288 9.013 1.00 96.19 95 ARG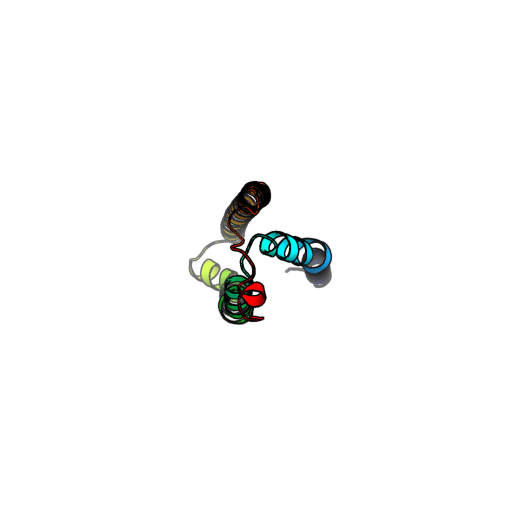 A C 1
ATOM 750 O O . ARG A 1 95 ? -15.607 2.999 9.922 1.00 96.19 95 ARG A O 1
ATOM 757 N N . GLN A 1 96 ? -13.602 3.758 9.213 1.00 96.00 96 GLN A N 1
ATOM 758 C CA . GLN A 1 96 ? -13.081 4.066 10.538 1.00 96.00 96 GLN A CA 1
ATOM 759 C C . GLN A 1 96 ? -13.863 5.209 11.187 1.00 96.00 96 GLN A C 1
ATOM 761 O O . GLN A 1 96 ? -14.256 5.056 12.343 1.00 96.00 96 GLN A O 1
ATOM 766 N N . ASP A 1 97 ? -14.146 6.294 10.460 1.00 95.12 97 ASP A N 1
ATOM 767 C CA . ASP A 1 97 ? -14.950 7.414 10.971 1.00 95.12 97 ASP A CA 1
ATOM 768 C C . ASP A 1 97 ? -16.333 6.943 11.431 1.00 95.12 97 ASP A C 1
ATOM 770 O O . ASP A 1 97 ? -16.779 7.274 12.529 1.00 95.12 97 ASP A O 1
ATOM 774 N N . ALA A 1 98 ? -16.990 6.105 10.622 1.00 94.75 98 ALA A N 1
ATOM 775 C CA . ALA A 1 98 ? -18.291 5.539 10.958 1.00 94.75 98 ALA A CA 1
ATOM 776 C C . ALA A 1 98 ? -18.239 4.633 12.201 1.00 94.75 98 ALA A C 1
ATOM 778 O O . ALA A 1 98 ? -19.145 4.678 13.027 1.00 94.75 98 ALA A O 1
ATOM 779 N N . LEU A 1 99 ? -17.190 3.813 12.350 1.00 93.38 99 LEU A N 1
ATOM 780 C CA . LEU A 1 99 ? -17.016 2.941 13.519 1.00 93.38 99 LEU A CA 1
ATOM 781 C C . LEU A 1 99 ? -16.661 3.719 14.788 1.00 93.38 99 LEU A C 1
ATOM 783 O O . LEU A 1 99 ? -17.096 3.336 15.867 1.00 93.38 99 LEU A O 1
ATOM 787 N N . ALA A 1 100 ? -15.898 4.806 14.673 1.00 92.62 100 ALA A N 1
ATOM 788 C CA . ALA A 1 100 ? -15.505 5.625 15.818 1.00 92.62 100 ALA A CA 1
ATOM 789 C C . ALA A 1 100 ? -16.673 6.421 16.420 1.00 92.62 100 ALA A C 1
ATOM 791 O O . ALA A 1 100 ? -16.618 6.789 17.589 1.00 92.62 100 ALA A O 1
ATOM 792 N N . GLN A 1 101 ? -17.722 6.679 15.634 1.00 88.31 101 GLN A N 1
ATOM 793 C CA . GLN A 1 101 ? -18.935 7.368 16.085 1.00 88.31 101 GLN A CA 1
ATOM 794 C C . GLN A 1 101 ? -19.945 6.437 16.767 1.00 88.31 101 GLN A C 1
ATOM 796 O O . GLN A 1 101 ? -20.901 6.924 17.372 1.00 88.31 101 GLN A O 1
ATOM 801 N N . LEU A 1 102 ? -19.762 5.113 16.684 1.00 82.62 102 LEU A N 1
ATOM 802 C CA . LEU A 1 102 ? -20.627 4.178 17.395 1.00 82.62 102 LEU A CA 1
ATOM 803 C C . LEU A 1 102 ? -20.410 4.351 18.908 1.00 82.62 102 LEU A C 1
ATOM 805 O O . LEU A 1 102 ? -19.264 4.285 19.364 1.00 82.62 102 LEU A O 1
ATOM 809 N N . PRO A 1 103 ? -21.475 4.575 19.703 1.00 62.03 103 PRO A N 1
ATOM 810 C CA . PRO A 1 103 ? -21.361 4.627 21.154 1.00 62.03 103 PRO A CA 1
ATOM 811 C C . PRO A 1 103 ? -20.670 3.360 21.663 1.00 62.03 103 PRO A C 1
ATOM 813 O O . PRO A 1 103 ? -21.020 2.262 21.234 1.00 62.03 103 PRO A O 1
ATOM 816 N N . GLN A 1 104 ? -19.728 3.489 22.603 1.00 60.28 104 GLN A N 1
ATOM 817 C CA . GLN A 1 104 ? -19.018 2.368 23.250 1.00 60.28 104 GLN A CA 1
ATOM 818 C C . GLN A 1 104 ? -19.935 1.473 24.126 1.00 60.28 104 GLN A C 1
ATOM 820 O O . GLN A 1 104 ? -19.492 0.893 25.114 1.00 60.28 104 GLN A O 1
ATOM 825 N N . ALA A 1 105 ? -21.224 1.371 23.800 1.00 50.69 105 ALA A N 1
ATOM 826 C CA . ALA A 1 105 ? -22.288 0.810 24.627 1.00 50.69 105 ALA A CA 1
ATOM 827 C C . ALA A 1 105 ? -22.248 -0.725 24.783 1.00 50.69 105 ALA A C 1
ATOM 829 O O . ALA A 1 105 ? -23.019 -1.265 25.566 1.00 50.69 105 ALA A O 1
ATOM 830 N N . GLU A 1 106 ? -21.339 -1.424 24.100 1.00 52.25 106 GLU A N 1
ATOM 831 C CA . GLU A 1 106 ? -21.133 -2.877 24.238 1.00 52.25 106 GLU A CA 1
ATOM 832 C C . GLU A 1 106 ? -19.765 -3.246 24.835 1.00 52.25 106 GLU A C 1
ATOM 834 O O . GLU A 1 106 ? -19.361 -4.409 24.814 1.00 52.25 106 GLU A O 1
ATOM 839 N N . ALA A 1 107 ? -19.046 -2.289 25.432 1.00 55.09 107 ALA A N 1
ATOM 840 C CA . ALA A 1 107 ? -18.017 -2.644 26.404 1.00 55.09 107 ALA A CA 1
ATOM 841 C C . ALA A 1 107 ? -18.731 -3.154 27.666 1.00 55.09 107 ALA A C 1
ATOM 843 O O . ALA A 1 107 ? -19.055 -2.381 28.568 1.00 55.09 107 ALA A O 1
ATOM 844 N N . GLY A 1 108 ? -19.045 -4.453 27.678 1.00 52.69 108 GLY A N 1
ATOM 845 C CA . GLY A 1 108 ? -19.633 -5.134 28.826 1.00 52.69 108 GLY A CA 1
ATOM 846 C C . GLY A 1 108 ? -18.879 -4.800 30.123 1.00 52.69 108 GLY A C 1
ATOM 847 O O . GLY A 1 108 ? -17.670 -4.541 30.076 1.00 52.69 108 GLY A O 1
ATOM 848 N N . PRO A 1 109 ? -19.575 -4.763 31.277 1.00 57.75 109 PRO A N 1
ATOM 849 C CA . PRO A 1 109 ? -18.977 -4.334 32.531 1.00 57.75 109 PRO A CA 1
ATOM 850 C C . PRO A 1 109 ? -17.707 -5.139 32.842 1.00 57.75 109 PRO A C 1
ATOM 852 O O . PRO A 1 109 ? -17.670 -6.340 32.568 1.00 57.75 109 PRO A O 1
ATOM 855 N N . PRO A 1 110 ? -16.673 -4.522 33.440 1.00 59.31 110 PRO A N 1
ATOM 856 C CA . PRO A 1 110 ? -15.483 -5.251 33.849 1.00 59.31 110 PRO A CA 1
ATOM 857 C C . PRO A 1 110 ? -15.868 -6.364 34.839 1.00 59.31 110 PRO A C 1
ATOM 859 O O . PRO A 1 110 ? -16.215 -6.094 35.988 1.00 59.31 110 PRO A O 1
ATOM 862 N N . GLU A 1 111 ? -15.745 -7.625 34.410 1.00 61.88 111 GLU A N 1
ATOM 863 C 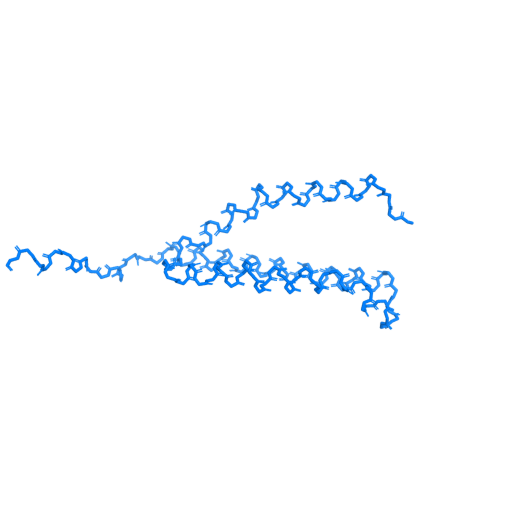CA . GLU A 1 111 ? -15.947 -8.840 35.226 1.00 61.88 111 GLU A CA 1
ATOM 864 C C . GLU A 1 111 ? -15.088 -8.870 36.508 1.00 61.88 111 GLU A C 1
ATOM 866 O O . GLU A 1 111 ? -15.312 -9.678 37.408 1.00 61.88 111 GLU A O 1
ATOM 871 N N . HIS A 1 112 ? -14.108 -7.973 36.633 1.00 57.78 112 HIS A N 1
ATOM 872 C CA . HIS A 1 112 ? -13.247 -7.858 37.807 1.00 57.78 112 HIS A CA 1
ATOM 873 C C . HIS A 1 112 ? -13.920 -7.220 39.032 1.00 57.78 112 HIS A C 1
ATOM 875 O O . HIS A 1 112 ? -13.376 -7.341 40.126 1.00 57.78 112 HIS A O 1
ATOM 881 N N . ALA A 1 113 ? -15.106 -6.615 38.896 1.00 55.44 113 ALA A N 1
ATOM 882 C CA . ALA A 1 113 ? -15.866 -6.107 40.044 1.00 55.44 113 ALA A CA 1
ATOM 883 C C . ALA A 1 113 ? -16.713 -7.186 40.756 1.00 55.44 113 ALA A C 1
ATOM 885 O O . ALA A 1 113 ? -17.146 -6.975 41.884 1.00 55.44 113 ALA A O 1
ATOM 886 N N . ALA A 1 114 ? -16.929 -8.354 40.138 1.00 56.12 114 ALA A N 1
ATOM 887 C CA . ALA A 1 114 ? -17.825 -9.394 40.660 1.00 56.12 114 ALA A CA 1
ATOM 888 C C . ALA A 1 114 ? -17.129 -10.479 41.512 1.00 56.12 114 ALA A C 1
ATOM 890 O O . ALA A 1 114 ? -17.778 -11.431 41.933 1.00 56.12 114 ALA A O 1
ATOM 891 N N . ARG A 1 115 ? -15.816 -10.366 41.768 1.00 61.56 115 ARG A N 1
ATOM 892 C CA . ARG A 1 115 ? -15.029 -11.370 42.522 1.00 61.56 115 ARG A CA 1
ATOM 893 C C . ARG A 1 115 ? -14.465 -10.875 43.863 1.00 61.56 115 ARG A C 1
ATOM 895 O O . ARG A 1 115 ? -13.560 -11.504 44.399 1.00 61.56 115 ARG A O 1
ATOM 902 N N . MET A 1 116 ? -14.968 -9.760 44.397 1.00 55.84 116 MET A N 1
ATOM 903 C CA . MET A 1 116 ? -14.566 -9.219 45.711 1.00 55.84 116 MET A CA 1
ATOM 904 C C . MET A 1 116 ? -15.652 -9.354 46.797 1.00 55.84 116 MET A C 1
ATOM 906 O O . MET A 1 116 ? -15.719 -8.529 47.706 1.00 55.84 116 MET A O 1
ATOM 910 N N . HIS A 1 117 ? -16.473 -10.404 46.730 1.00 47.28 117 HIS A N 1
ATOM 911 C CA . HIS A 1 117 ? -17.372 -10.804 47.815 1.00 47.28 117 HIS A CA 1
ATOM 912 C C . HIS A 1 117 ? -17.161 -12.270 48.175 1.00 47.28 117 HIS A C 1
ATOM 914 O O . HIS A 1 117 ? -17.061 -13.086 47.230 1.00 47.28 117 HIS A O 1
#

pLDDT: mean 89.39, std 13.5, range [47.28, 98.25]

Secondary structure (DSSP, 8-state):
---HHHHHHHHHHHHHHIIIIIHHHHHHHHTTS-HHHHHHHHHHIIIIIHHHHHHHHHHHHHHHHHTT--HHHHHHHHHHHHHHHHHHHHHHHHHHHHHHTS-STTS---GGGTT--

Solvent-accessible surface area (backbone atoms only — not comparable to full-atom values): 6841 Å² total; per-residue (Å²): 131,89,49,70,66,58,52,49,52,51,51,50,50,52,53,50,43,42,64,74,44,52,51,58,51,50,56,59,62,44,71,77,44,57,69,69,58,48,52,54,50,50,56,45,40,67,55,52,49,48,51,52,47,52,53,51,59,71,41,44,64,57,57,44,42,74,73,68,46,50,72,70,57,52,50,50,53,52,49,54,52,48,50,54,51,51,53,51,52,54,52,50,51,55,51,43,56,58,54,64,69,52,75,77,82,78,70,68,77,71,74,78,74,78,72,82,121

Nearest PDB structures (foldseek):
  6o35-assembly1_A  TM=4.314E-01  e=6.286E+00  synthetic construct

Radius of gyration: 20.83 Å; Cα contacts (8 Å, |Δi|>4): 20; chains: 1; bounding box: 43×24×72 Å

Mean predicted aligned error: 7.43 Å

Foldseek 3Di:
DDDPVNVVVVVVVVVCCCVVPVVVVVVLLCPLPDPVVVVVVVVCCVPPVVVVVVVCVVCVVVVVVVVVDDPVRSVVVVVVVVVVVVVVSVVSVVVSVVSVPPPPVPPPPPPVVVPPD

Sequence (117 aa):
VPSVAALMTIQVLRRSSDYAIARPTREVLYTVVPREDRYKAKSFIDTAIYRLGDQIGAWSFALLSDLKLGATQISIVAALTSIVWLVNSWWLGRRQDALAQLPQAEAGPPEHAARMH